Protein AF-X1PVU6-F1 (afdb_monomer_lite)

Organism: NCBI:txid412755

Structure (mmCIF, N/CA/C/O backbone):
data_AF-X1PVU6-F1
#
_entry.id   AF-X1PVU6-F1
#
loop_
_atom_site.group_PDB
_atom_site.id
_atom_site.type_symbol
_atom_site.label_atom_id
_atom_site.label_alt_id
_atom_site.label_comp_id
_atom_site.label_asym_id
_atom_site.label_entity_id
_atom_site.label_seq_id
_atom_site.pdbx_PDB_ins_code
_atom_site.Cartn_x
_atom_site.Cartn_y
_atom_site.Cartn_z
_atom_site.occupancy
_atom_site.B_iso_or_equiv
_atom_site.auth_seq_id
_atom_site.auth_comp_id
_atom_site.auth_asym_id
_atom_site.auth_atom_id
_atom_site.pdbx_PDB_model_num
ATOM 1 N N . MET A 1 1 ? -21.605 8.916 30.222 1.00 35.62 1 MET A N 1
ATOM 2 C CA . MET A 1 1 ? -21.921 7.542 30.688 1.00 35.62 1 MET A CA 1
ATOM 3 C C . MET A 1 1 ? -22.055 6.489 29.575 1.00 35.62 1 MET A C 1
ATOM 5 O O . MET A 1 1 ? -21.674 5.354 29.812 1.00 35.62 1 MET A O 1
ATOM 9 N N . LYS A 1 2 ? -22.523 6.797 28.348 1.00 40.69 2 LYS A N 1
ATOM 10 C CA . LYS A 1 2 ? -22.616 5.797 27.247 1.00 40.69 2 LYS A CA 1
ATOM 11 C C . LYS A 1 2 ? -21.262 5.417 26.599 1.00 40.69 2 LYS A C 1
ATOM 13 O O . LYS A 1 2 ? -21.161 4.358 25.984 1.00 40.69 2 LYS A O 1
ATOM 18 N N . ASN A 1 3 ? -20.236 6.262 26.758 1.00 45.72 3 ASN A N 1
ATOM 19 C CA . ASN A 1 3 ? -18.919 6.106 26.121 1.00 45.72 3 ASN A CA 1
ATOM 20 C C . ASN A 1 3 ? -17.894 5.280 26.923 1.00 45.72 3 ASN A C 1
ATOM 22 O O . ASN A 1 3 ? -16.963 4.762 26.317 1.00 45.72 3 ASN A O 1
ATOM 26 N N . GLU A 1 4 ? -18.037 5.121 28.242 1.00 44.56 4 GLU A N 1
ATOM 27 C CA . GLU A 1 4 ? -17.127 4.274 29.044 1.00 44.56 4 GLU A CA 1
ATOM 28 C C . GLU A 1 4 ? -17.469 2.789 28.914 1.00 44.56 4 GLU A C 1
ATOM 30 O O . GLU A 1 4 ? -16.589 1.981 28.638 1.00 44.56 4 GLU A O 1
ATOM 35 N N . ASN A 1 5 ? -18.756 2.433 28.971 1.00 41.88 5 ASN A N 1
ATOM 36 C CA . ASN A 1 5 ? -19.210 1.046 28.796 1.00 41.88 5 ASN A CA 1
ATOM 37 C C . ASN A 1 5 ? -18.893 0.475 27.398 1.00 41.88 5 ASN A C 1
ATOM 39 O O . ASN A 1 5 ? -18.713 -0.730 27.236 1.00 41.88 5 ASN A O 1
ATOM 43 N N . ARG A 1 6 ? -18.802 1.328 26.365 1.00 50.12 6 ARG A N 1
ATOM 44 C CA . ARG A 1 6 ? -18.405 0.905 25.009 1.00 50.12 6 ARG A CA 1
ATOM 45 C C . ARG A 1 6 ? -16.885 0.713 24.893 1.00 50.12 6 ARG A C 1
ATOM 47 O O . ARG A 1 6 ? -16.450 -0.226 24.234 1.00 50.12 6 ARG A O 1
ATOM 54 N N . ARG A 1 7 ? -16.102 1.547 25.593 1.00 49.22 7 ARG A N 1
ATOM 55 C CA . ARG A 1 7 ? -14.640 1.419 25.731 1.00 49.22 7 ARG A CA 1
ATOM 56 C C . ARG A 1 7 ? -14.225 0.176 26.515 1.00 49.22 7 ARG A C 1
ATOM 58 O O . ARG A 1 7 ? -13.250 -0.449 26.144 1.00 49.22 7 ARG A O 1
ATOM 65 N N . GLN A 1 8 ? -14.965 -0.211 27.551 1.00 48.03 8 GLN A N 1
ATOM 66 C CA . GLN A 1 8 ? -14.631 -1.377 28.384 1.00 48.03 8 GLN A CA 1
ATOM 67 C C . GLN A 1 8 ? -14.807 -2.728 27.669 1.00 48.03 8 GLN A C 1
ATOM 69 O O . GLN A 1 8 ? -14.187 -3.711 28.061 1.00 48.03 8 GLN A O 1
ATOM 74 N N . ASN A 1 9 ? -15.618 -2.786 26.606 1.00 50.88 9 ASN A N 1
ATOM 75 C CA . ASN A 1 9 ? -15.860 -4.018 25.848 1.00 50.88 9 ASN A CA 1
ATOM 76 C C . ASN A 1 9 ? -14.848 -4.253 24.718 1.00 50.88 9 ASN A C 1
ATOM 78 O O . ASN A 1 9 ? -14.704 -5.381 24.244 1.00 50.88 9 ASN A O 1
ATOM 82 N N . ILE A 1 10 ? -14.143 -3.214 24.278 1.00 56.59 10 ILE A N 1
ATOM 83 C CA . ILE A 1 10 ? -13.048 -3.309 23.315 1.00 56.59 10 ILE A CA 1
ATOM 84 C C . ILE A 1 10 ? -11.776 -3.319 24.149 1.00 56.59 10 ILE A C 1
ATOM 86 O O . ILE A 1 10 ? -11.521 -2.351 24.850 1.00 56.59 10 ILE A O 1
ATOM 90 N N . CYS A 1 11 ? -11.042 -4.435 24.135 1.00 56.94 11 CYS A N 1
ATOM 91 C CA . CYS A 1 11 ? -9.809 -4.630 24.902 1.00 56.94 11 CYS A CA 1
ATOM 92 C C . CYS A 1 11 ? -9.024 -3.320 25.069 1.00 56.94 11 CYS A C 1
ATOM 94 O O . CYS A 1 11 ? -8.579 -2.720 24.088 1.00 56.94 11 CYS A O 1
ATOM 96 N N . ASN A 1 12 ? -8.891 -2.878 26.319 1.00 54.47 12 ASN A N 1
ATOM 97 C CA . ASN A 1 12 ? -8.061 -1.734 26.654 1.00 54.47 12 ASN A CA 1
ATOM 98 C C . ASN A 1 12 ? -6.594 -2.072 26.325 1.00 54.47 12 ASN A C 1
ATOM 100 O O . ASN A 1 12 ? -6.229 -3.245 26.251 1.00 54.47 12 ASN A O 1
ATOM 104 N N . ILE A 1 13 ? -5.739 -1.059 26.175 1.00 53.34 13 ILE A N 1
ATOM 105 C CA . ILE A 1 13 ? -4.306 -1.184 25.813 1.00 53.34 13 ILE A CA 1
ATOM 106 C C . ILE A 1 13 ? -3.526 -2.159 26.738 1.00 53.34 13 ILE A C 1
ATOM 108 O O . ILE A 1 13 ? -2.474 -2.685 26.370 1.00 53.34 13 ILE A O 1
ATOM 112 N N . GLU A 1 14 ? -4.075 -2.446 27.918 1.00 52.94 14 GLU A N 1
ATOM 113 C CA . GLU A 1 14 ? -3.543 -3.325 28.966 1.00 52.94 14 GLU A CA 1
ATOM 114 C C . GLU A 1 14 ? -4.024 -4.786 28.894 1.00 52.94 14 GLU A C 1
ATOM 116 O O . GLU A 1 14 ? -3.618 -5.610 29.714 1.00 52.94 14 GLU A O 1
ATOM 121 N N . ALA A 1 15 ? -4.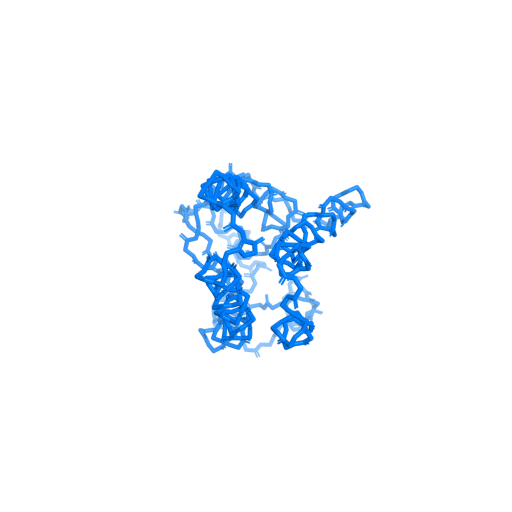886 -5.145 27.939 1.00 56.91 15 ALA A N 1
ATOM 122 C CA . ALA A 1 15 ? -5.395 -6.504 27.842 1.00 56.91 15 ALA A CA 1
ATOM 123 C C . ALA A 1 15 ? -4.276 -7.489 27.467 1.00 56.91 15 ALA A C 1
ATOM 125 O O . ALA A 1 15 ? -3.781 -7.520 26.343 1.00 56.91 15 ALA A O 1
ATOM 126 N N . THR A 1 16 ? -3.893 -8.331 28.426 1.00 57.53 16 THR A N 1
ATOM 127 C CA . THR A 1 16 ? -2.876 -9.381 28.264 1.00 57.53 16 THR A CA 1
ATOM 128 C C . THR A 1 16 ? -3.393 -10.613 27.526 1.00 57.53 16 THR A C 1
ATOM 130 O O . THR A 1 16 ? -2.591 -11.432 27.086 1.00 57.53 16 THR A O 1
ATOM 133 N N . ASN A 1 17 ? -4.715 -10.771 27.373 1.00 62.28 17 ASN A N 1
ATOM 134 C CA . ASN A 1 17 ? -5.307 -11.947 26.739 1.00 62.28 17 ASN A CA 1
ATOM 135 C C . ASN A 1 17 ? -6.525 -11.595 25.864 1.00 62.28 17 ASN A C 1
ATOM 137 O O . ASN A 1 17 ? -7.631 -11.382 26.365 1.00 62.28 17 ASN A O 1
ATOM 141 N N . CYS A 1 18 ? -6.323 -11.586 24.542 1.00 66.94 18 CYS A N 1
ATOM 142 C CA . CYS A 1 18 ? -7.344 -11.229 23.551 1.00 66.94 18 CYS A CA 1
ATOM 143 C C . CYS A 1 18 ? -8.555 -12.177 23.515 1.00 66.94 18 CYS A C 1
ATOM 145 O O . CYS A 1 18 ? -9.614 -11.783 23.021 1.00 66.94 18 CYS A O 1
ATOM 147 N N . HIS A 1 19 ? -8.441 -13.395 24.060 1.00 65.88 19 HIS A N 1
ATOM 148 C CA . HIS A 1 19 ? -9.566 -14.331 24.183 1.00 65.88 19 HIS A CA 1
ATOM 149 C C . HIS A 1 19 ? -10.622 -13.872 25.193 1.00 65.88 19 HIS A C 1
ATOM 151 O O . HIS A 1 19 ? -11.770 -14.290 25.105 1.00 65.88 19 HIS A O 1
ATOM 157 N N . LYS A 1 20 ? -10.258 -12.997 26.141 1.00 64.31 20 LYS A N 1
ATOM 158 C CA . LYS A 1 20 ? -11.180 -12.492 27.170 1.00 64.31 20 LYS A CA 1
ATOM 159 C C . LYS A 1 20 ? -11.956 -11.240 26.747 1.00 64.31 20 LYS A C 1
ATOM 161 O O . LYS A 1 20 ? -12.764 -10.746 27.523 1.00 64.31 20 LYS A O 1
ATOM 166 N N . CYS A 1 21 ? -11.726 -10.726 25.540 1.00 66.75 21 CYS A N 1
ATOM 167 C CA . CYS A 1 21 ? -12.417 -9.546 25.022 1.00 66.75 21 CYS A CA 1
ATOM 168 C C . CYS A 1 21 ? -13.507 -9.894 24.016 1.00 66.75 21 CYS A C 1
ATOM 170 O O . CYS A 1 21 ? -13.543 -11.000 23.484 1.00 66.75 21 CYS A O 1
ATOM 172 N N . SER A 1 22 ? -14.347 -8.908 23.686 1.00 65.06 22 SER A N 1
ATOM 173 C CA . SER A 1 22 ? -15.408 -9.029 22.670 1.00 65.06 22 SER A CA 1
ATOM 174 C C . SER A 1 22 ? -14.918 -9.542 21.308 1.00 65.06 22 SER A C 1
ATOM 176 O O . SER A 1 22 ? -15.676 -10.169 20.574 1.00 65.06 22 SER A O 1
ATOM 178 N N . VAL A 1 23 ? -13.636 -9.333 20.991 1.00 67.94 23 VAL A N 1
ATOM 179 C CA . VAL A 1 23 ? -12.979 -9.826 19.771 1.00 67.94 23 VAL A CA 1
ATOM 180 C C . VAL A 1 23 ? -12.661 -11.329 19.793 1.00 67.94 23 VAL A C 1
ATOM 182 O O . VAL A 1 23 ? -12.340 -11.888 18.747 1.00 67.94 23 VAL A O 1
ATOM 185 N N . ASN A 1 24 ? -12.746 -11.987 20.958 1.00 63.75 24 ASN A N 1
ATOM 186 C CA . ASN A 1 24 ? -12.551 -13.426 21.179 1.00 63.75 24 ASN A CA 1
ATOM 187 C C . ASN A 1 24 ? -11.309 -14.006 20.465 1.00 63.75 24 ASN A C 1
ATOM 189 O O . ASN A 1 24 ? -11.370 -15.051 19.818 1.00 63.75 24 ASN A O 1
ATOM 193 N N . GLY A 1 25 ? -10.192 -13.274 20.498 1.00 62.47 25 GLY A N 1
ATOM 194 C CA . GLY A 1 25 ? -8.938 -13.661 19.839 1.00 62.47 25 GLY A CA 1
ATOM 195 C C . GLY A 1 25 ? -8.952 -13.681 18.302 1.00 62.47 25 GLY A C 1
ATOM 196 O O . GLY A 1 25 ? -7.945 -14.041 17.706 1.00 62.47 25 GLY A O 1
ATOM 197 N N . LYS A 1 26 ? -10.048 -13.287 17.637 1.00 68.81 26 LYS A N 1
ATOM 198 C CA . LYS A 1 26 ? -10.131 -13.239 16.162 1.00 68.81 26 LYS A CA 1
ATOM 199 C C . LYS A 1 26 ? -9.442 -12.017 15.558 1.00 68.81 26 LYS A C 1
ATOM 201 O O . LYS A 1 26 ? -9.140 -12.011 14.370 1.00 68.81 26 LYS A O 1
ATOM 206 N N . LEU A 1 27 ? -9.249 -10.976 16.363 1.00 70.88 27 LEU A N 1
ATOM 207 C CA . LEU A 1 27 ? -8.605 -9.724 15.983 1.00 70.88 27 LEU A CA 1
ATOM 208 C C . LEU A 1 27 ? -7.573 -9.339 17.038 1.00 70.88 27 LEU A C 1
ATOM 210 O O . LEU A 1 27 ? -7.716 -9.681 18.218 1.00 70.88 27 LEU A O 1
ATOM 214 N N . MET A 1 28 ? -6.557 -8.589 16.608 1.00 70.00 28 MET A N 1
ATOM 215 C CA . MET A 1 28 ? -5.571 -8.013 17.515 1.00 70.00 28 MET A CA 1
ATOM 216 C C . MET A 1 28 ? -6.272 -7.061 18.479 1.00 70.00 28 MET A C 1
ATOM 218 O O . MET A 1 28 ? -7.092 -6.233 18.085 1.00 70.00 28 MET A O 1
ATOM 222 N N . CYS A 1 29 ? -5.976 -7.238 19.759 1.00 67.69 29 CYS A N 1
ATOM 223 C CA . CYS A 1 29 ? -6.651 -6.536 20.836 1.00 67.69 29 CYS A CA 1
ATOM 224 C C . CYS A 1 29 ? -5.738 -5.532 21.555 1.00 67.69 29 CYS A C 1
ATOM 226 O O . CYS A 1 29 ? -6.210 -4.717 22.340 1.00 67.69 29 CYS A O 1
ATOM 228 N N . LYS A 1 30 ? -4.435 -5.562 21.247 1.00 73.12 30 LYS A N 1
ATOM 229 C CA . LYS A 1 30 ? -3.406 -4.656 21.752 1.00 73.12 30 LYS A CA 1
ATOM 230 C C . LYS A 1 30 ? -2.547 -4.180 20.588 1.00 73.12 30 LYS A C 1
ATOM 232 O O . LYS A 1 30 ? -2.137 -4.989 19.767 1.00 73.12 30 LYS A O 1
ATOM 237 N N . PHE A 1 31 ? -2.334 -2.873 20.504 1.00 76.19 31 PHE A N 1
ATOM 238 C CA . PHE A 1 31 ? -1.413 -2.299 19.530 1.00 76.19 31 PHE A CA 1
ATOM 239 C C . PHE A 1 31 ? 0.027 -2.484 20.024 1.00 76.19 31 PHE A C 1
ATOM 241 O O . PHE A 1 31 ? 0.341 -2.084 21.148 1.00 76.19 31 PHE A O 1
ATOM 248 N N . ASP A 1 32 ? 0.889 -3.055 19.186 1.00 80.00 32 ASP A N 1
ATOM 249 C CA . ASP A 1 32 ? 2.337 -3.074 19.380 1.00 80.00 32 ASP A CA 1
ATOM 250 C C . ASP A 1 32 ? 3.012 -2.465 18.144 1.00 80.00 32 ASP A C 1
ATOM 252 O O . ASP A 1 32 ? 2.707 -2.807 17.002 1.00 80.00 32 ASP A O 1
ATOM 256 N N . ILE A 1 33 ? 3.949 -1.546 18.371 1.00 81.62 33 ILE A N 1
ATOM 257 C CA . ILE A 1 33 ? 4.719 -0.912 17.297 1.00 81.62 33 ILE A CA 1
ATOM 258 C C . ILE A 1 33 ? 5.550 -1.935 16.513 1.00 81.62 33 ILE A C 1
ATOM 260 O O . ILE A 1 33 ? 5.840 -1.723 15.337 1.00 81.62 33 ILE A O 1
ATOM 264 N N . LYS A 1 34 ? 5.914 -3.060 17.139 1.00 86.00 34 LYS A N 1
ATOM 265 C CA . LYS A 1 34 ? 6.613 -4.156 16.466 1.00 86.00 34 LYS A CA 1
ATOM 266 C C . LYS A 1 34 ? 5.787 -4.713 15.311 1.00 86.00 34 LYS A C 1
ATOM 268 O O . LYS A 1 34 ? 6.347 -4.953 14.248 1.00 86.00 34 LYS A O 1
ATOM 273 N N . ASP A 1 35 ? 4.471 -4.830 15.477 1.00 85.81 35 ASP A N 1
ATOM 274 C CA . ASP A 1 35 ? 3.576 -5.327 14.427 1.00 85.81 35 ASP A CA 1
ATOM 275 C C . ASP A 1 35 ? 3.510 -4.353 13.247 1.00 85.81 35 ASP A C 1
ATOM 277 O O . ASP A 1 35 ? 3.516 -4.770 12.089 1.00 85.81 35 ASP A O 1
ATOM 281 N N . THR A 1 36 ? 3.545 -3.044 13.527 1.00 85.12 36 THR A N 1
ATOM 282 C CA . THR A 1 36 ? 3.675 -2.012 12.488 1.00 85.12 36 THR A CA 1
ATOM 283 C C . THR A 1 36 ? 4.971 -2.194 11.707 1.00 85.12 36 THR A C 1
ATOM 285 O O . THR A 1 36 ? 4.961 -2.157 10.483 1.00 85.12 36 THR A O 1
ATOM 288 N N . ILE A 1 37 ? 6.094 -2.414 12.394 1.00 88.19 37 ILE A N 1
ATOM 289 C CA . ILE A 1 37 ? 7.402 -2.594 11.752 1.00 88.19 37 ILE A CA 1
ATOM 290 C C . ILE A 1 37 ? 7.410 -3.855 10.879 1.00 88.19 37 ILE A C 1
ATOM 292 O O . ILE A 1 37 ? 7.829 -3.788 9.722 1.00 88.19 37 ILE A O 1
ATOM 296 N N . TYR A 1 38 ? 6.905 -4.980 11.395 1.00 89.62 38 TYR A N 1
ATOM 297 C CA . TYR A 1 38 ? 6.800 -6.230 10.639 1.00 89.62 38 TYR A CA 1
ATOM 298 C C . TYR A 1 38 ? 5.897 -6.112 9.410 1.00 89.62 38 TYR A C 1
ATOM 300 O O . TYR A 1 38 ? 6.137 -6.797 8.421 1.00 89.62 38 TYR A O 1
ATOM 308 N N . PHE A 1 39 ? 4.889 -5.241 9.449 1.00 88.50 39 PHE A N 1
ATOM 309 C CA . PHE A 1 39 ? 4.035 -4.962 8.299 1.00 88.50 39 PHE A CA 1
ATOM 310 C C . PHE A 1 39 ? 4.697 -4.012 7.288 1.00 88.50 39 PHE A C 1
ATOM 312 O O . PHE A 1 39 ? 4.695 -4.271 6.087 1.00 88.50 39 PHE A O 1
ATOM 319 N N . VAL A 1 40 ? 5.287 -2.914 7.765 1.00 89.94 40 VAL A N 1
ATOM 320 C CA . VAL A 1 40 ? 5.809 -1.832 6.918 1.00 89.94 40 VAL A CA 1
ATOM 321 C C . VAL A 1 40 ? 7.102 -2.228 6.204 1.00 89.94 40 VAL A C 1
ATOM 323 O O . VAL A 1 40 ? 7.265 -1.882 5.037 1.00 89.94 40 VAL A O 1
ATOM 326 N N . ILE A 1 41 ? 8.014 -2.959 6.858 1.00 93.12 41 ILE A N 1
ATOM 327 C CA . ILE A 1 41 ? 9.311 -3.321 6.259 1.00 93.12 41 ILE A CA 1
ATOM 328 C C . ILE A 1 41 ? 9.141 -4.117 4.950 1.00 93.12 41 ILE A C 1
ATOM 330 O O . ILE A 1 41 ? 9.705 -3.688 3.940 1.00 93.12 41 ILE A O 1
ATOM 334 N N . PRO A 1 42 ? 8.364 -5.218 4.900 1.00 91.94 42 PRO A N 1
ATOM 335 C CA . PRO A 1 42 ? 8.156 -5.964 3.661 1.00 91.94 42 PRO A CA 1
ATOM 336 C C . PRO A 1 42 ? 7.517 -5.110 2.562 1.00 91.94 42 PRO A C 1
ATOM 338 O O . PRO A 1 42 ? 8.019 -5.086 1.439 1.00 91.94 42 PRO A O 1
ATOM 341 N N . VAL A 1 43 ? 6.471 -4.344 2.890 1.00 91.31 43 VAL A N 1
ATOM 342 C CA . VAL A 1 43 ? 5.774 -3.485 1.918 1.00 91.31 43 VAL A CA 1
ATOM 343 C C . VAL A 1 43 ? 6.724 -2.444 1.321 1.00 91.31 43 VAL A C 1
ATOM 345 O O . VAL A 1 43 ? 6.788 -2.293 0.101 1.00 91.31 43 VAL A O 1
ATOM 348 N N . LEU A 1 44 ? 7.509 -1.763 2.163 1.00 92.12 44 LEU A N 1
ATOM 349 C CA . LEU A 1 44 ? 8.490 -0.782 1.703 1.00 92.12 44 LEU A CA 1
ATOM 350 C C . LEU A 1 44 ? 9.614 -1.423 0.890 1.00 92.12 44 LEU A C 1
ATOM 352 O O . LEU A 1 44 ? 10.063 -0.821 -0.080 1.00 92.12 44 LEU A O 1
ATOM 356 N N . SER A 1 45 ? 10.059 -2.631 1.246 1.00 93.69 45 SER A N 1
ATOM 357 C CA . SER A 1 45 ? 11.121 -3.316 0.504 1.00 93.69 45 SER A CA 1
ATOM 358 C C . SER A 1 45 ? 10.723 -3.589 -0.952 1.00 93.69 45 SER A C 1
ATOM 360 O O . SER A 1 45 ? 11.472 -3.237 -1.863 1.00 93.69 45 SER A O 1
ATOM 362 N N . VAL A 1 46 ? 9.502 -4.086 -1.182 1.00 94.06 46 VAL A N 1
ATOM 363 C CA . VAL A 1 46 ? 8.948 -4.311 -2.528 1.00 94.06 46 VAL A CA 1
ATOM 364 C C . VAL A 1 46 ? 8.789 -2.991 -3.280 1.00 94.06 46 VAL A C 1
ATOM 366 O O . VAL A 1 46 ? 9.163 -2.877 -4.448 1.00 94.06 46 VAL A O 1
ATOM 369 N N . TRP A 1 47 ? 8.293 -1.957 -2.600 1.00 93.25 47 TRP A N 1
ATOM 370 C CA . TRP A 1 47 ? 8.152 -0.622 -3.176 1.00 93.25 47 TRP A CA 1
ATOM 371 C C . TRP A 1 47 ? 9.480 -0.019 -3.634 1.00 93.25 47 TRP A C 1
ATOM 373 O O . TRP A 1 47 ? 9.551 0.532 -4.732 1.00 93.25 47 TRP A O 1
ATOM 383 N N . ILE A 1 48 ? 10.538 -0.141 -2.829 1.00 95.94 48 ILE A N 1
ATOM 384 C CA . ILE A 1 48 ? 11.877 0.351 -3.175 1.00 95.94 48 ILE A CA 1
ATOM 385 C C . ILE A 1 48 ? 12.393 -0.356 -4.432 1.00 95.94 48 ILE A C 1
ATOM 387 O O . ILE A 1 48 ? 12.883 0.310 -5.346 1.00 95.94 48 ILE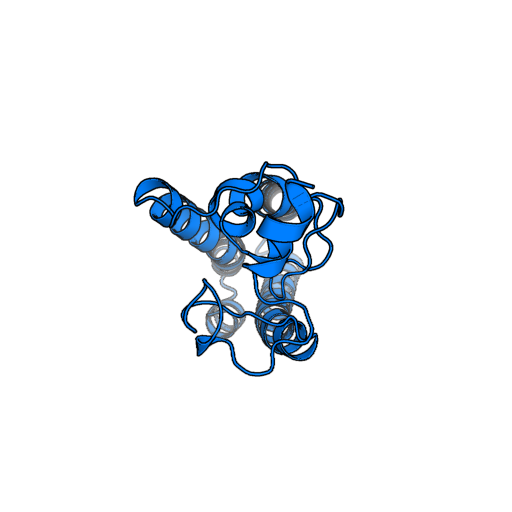 A O 1
ATOM 391 N N . ILE A 1 49 ? 12.243 -1.682 -4.513 1.00 97.25 49 ILE A N 1
ATOM 392 C CA . ILE A 1 49 ? 12.652 -2.474 -5.683 1.00 97.25 49 ILE A CA 1
ATOM 393 C C . ILE A 1 49 ? 11.871 -2.039 -6.929 1.00 97.25 49 ILE A C 1
ATOM 395 O O . ILE A 1 49 ? 12.469 -1.792 -7.978 1.00 97.25 49 ILE A O 1
ATOM 399 N N . SER A 1 50 ? 10.550 -1.884 -6.809 1.00 95.94 50 SER A N 1
ATOM 400 C CA . SER A 1 50 ? 9.692 -1.443 -7.912 1.00 95.94 50 SER A CA 1
ATOM 401 C C . SER A 1 50 ? 10.071 -0.049 -8.416 1.00 95.94 50 SER A C 1
ATOM 403 O O . SER A 1 50 ? 10.237 0.150 -9.619 1.00 95.94 50 SER A O 1
ATOM 405 N N . VAL A 1 51 ? 10.279 0.916 -7.514 1.00 95.88 51 VAL A N 1
ATOM 406 C CA . VAL A 1 51 ? 10.705 2.276 -7.883 1.00 95.88 51 VAL A CA 1
ATOM 407 C C . VAL A 1 51 ? 12.079 2.255 -8.554 1.00 95.88 51 VAL A C 1
ATOM 409 O O . VAL A 1 51 ? 12.254 2.897 -9.588 1.00 95.88 51 VAL A O 1
ATOM 412 N N . ALA A 1 52 ? 13.036 1.485 -8.030 1.00 97.62 52 ALA A N 1
ATOM 413 C CA . ALA A 1 52 ? 14.357 1.347 -8.639 1.00 97.62 52 ALA A CA 1
ATOM 414 C C . ALA A 1 52 ? 14.278 0.782 -10.068 1.00 97.62 52 ALA A C 1
ATOM 416 O O . ALA A 1 52 ? 14.935 1.300 -10.972 1.00 97.62 52 ALA A O 1
ATOM 417 N N . GLY A 1 53 ? 13.434 -0.229 -10.295 1.00 97.69 53 GLY A N 1
ATOM 418 C CA . GLY A 1 53 ? 13.215 -0.803 -11.622 1.00 97.69 53 GLY A CA 1
ATOM 419 C C . GLY A 1 53 ? 12.562 0.172 -12.601 1.00 97.69 53 GLY A C 1
ATOM 420 O O . GLY A 1 53 ? 12.992 0.267 -13.748 1.00 97.69 53 GLY A O 1
ATOM 421 N N . ILE A 1 54 ? 11.578 0.955 -12.151 1.00 97.62 54 ILE A N 1
ATOM 422 C CA . ILE A 1 54 ? 10.928 1.994 -12.966 1.00 97.62 54 ILE A CA 1
ATOM 423 C C . ILE A 1 54 ? 11.933 3.085 -13.358 1.00 97.62 54 ILE A C 1
ATOM 425 O O . ILE A 1 54 ? 11.989 3.487 -14.520 1.00 97.62 54 ILE A O 1
ATOM 429 N N . LEU A 1 55 ? 12.765 3.540 -12.416 1.00 97.31 55 LEU A N 1
ATOM 430 C CA . LEU A 1 55 ? 13.802 4.540 -12.686 1.00 97.31 55 LEU A CA 1
ATOM 431 C C . LEU A 1 55 ? 14.865 4.011 -13.655 1.00 97.31 55 LEU A C 1
ATOM 433 O O . LEU A 1 55 ? 15.266 4.725 -14.571 1.00 97.31 55 LEU A O 1
ATOM 437 N N . HIS A 1 56 ? 15.276 2.751 -13.513 1.00 97.56 56 HIS A N 1
ATOM 438 C CA . HIS A 1 56 ? 16.169 2.108 -14.475 1.00 97.56 56 HIS A CA 1
ATOM 439 C C . HIS A 1 56 ? 15.514 1.998 -15.867 1.00 97.56 56 HIS A C 1
ATOM 441 O O . HIS A 1 56 ? 16.145 2.315 -16.878 1.00 97.56 56 HIS A O 1
ATOM 447 N N . GLY A 1 57 ? 14.228 1.641 -15.935 1.00 97.06 57 GLY A N 1
ATOM 448 C CA . GLY A 1 57 ? 13.425 1.657 -17.164 1.00 97.06 57 GLY A CA 1
ATOM 449 C C . GLY A 1 57 ? 13.399 3.020 -17.854 1.00 97.06 57 GLY A C 1
ATOM 450 O O . GLY A 1 57 ? 13.526 3.103 -19.072 1.00 97.06 57 GLY A O 1
ATOM 451 N N . PHE A 1 58 ? 13.304 4.095 -17.078 1.00 97.38 58 PHE A N 1
ATOM 452 C CA . PHE A 1 58 ? 13.368 5.461 -17.591 1.00 97.38 58 PHE A CA 1
ATOM 453 C C . PHE A 1 58 ? 14.765 5.837 -18.105 1.00 97.38 58 PHE A C 1
ATOM 455 O O . PHE A 1 58 ? 14.895 6.303 -19.233 1.00 97.38 58 PHE A O 1
ATOM 462 N N . ILE A 1 59 ? 15.821 5.580 -17.325 1.00 96.75 59 ILE A N 1
ATOM 463 C CA . ILE A 1 59 ? 17.208 5.927 -17.693 1.00 96.75 59 ILE A CA 1
ATOM 464 C C . ILE A 1 59 ? 17.672 5.167 -18.945 1.00 96.75 59 ILE A C 1
ATOM 466 O O . ILE A 1 59 ? 18.393 5.716 -19.773 1.00 96.75 59 ILE A O 1
ATOM 470 N N . SER A 1 60 ? 17.235 3.917 -19.107 1.00 95.75 60 SER A N 1
ATOM 471 C CA . SER A 1 60 ? 17.529 3.092 -20.289 1.00 95.75 60 SER A CA 1
ATOM 472 C C . SER A 1 60 ? 16.708 3.464 -21.534 1.00 95.75 60 SER A C 1
ATOM 474 O O . SER A 1 60 ? 16.908 2.873 -22.593 1.00 95.75 60 SER A O 1
ATOM 476 N N . GLY A 1 61 ? 15.790 4.434 -21.430 1.00 93.69 61 GLY A N 1
ATOM 477 C CA . GLY A 1 61 ? 14.931 4.881 -22.530 1.00 93.69 61 GLY A CA 1
ATOM 478 C C . GLY A 1 61 ? 13.708 3.994 -22.795 1.00 93.69 61 GLY A C 1
ATOM 479 O O . GLY A 1 61 ? 12.986 4.229 -23.761 1.00 93.69 61 GLY A O 1
ATOM 480 N N . GLY A 1 62 ? 13.448 2.988 -21.952 1.00 93.75 62 GLY A N 1
ATOM 481 C CA . GLY A 1 62 ? 12.271 2.117 -22.049 1.00 93.75 62 GLY A CA 1
ATOM 482 C C . GLY A 1 62 ? 10.973 2.754 -21.533 1.00 93.75 62 GLY A C 1
ATOM 483 O O . GLY A 1 62 ? 9.887 2.270 -21.848 1.00 93.75 62 GLY A O 1
ATOM 484 N N . LEU A 1 63 ? 11.076 3.841 -20.763 1.00 96.38 63 LEU A N 1
ATOM 485 C CA . LEU A 1 63 ? 9.958 4.690 -20.348 1.00 96.38 63 LEU A CA 1
ATOM 486 C C . LEU A 1 63 ? 10.235 6.142 -20.734 1.00 96.38 63 LEU A C 1
ATOM 488 O O . LEU A 1 63 ? 11.352 6.630 -20.586 1.00 96.38 63 LEU A O 1
ATOM 492 N N . ASN A 1 64 ? 9.203 6.853 -21.182 1.00 95.50 64 ASN A N 1
ATOM 493 C CA . ASN A 1 64 ? 9.292 8.283 -21.466 1.00 95.50 64 ASN A CA 1
ATOM 494 C C . ASN A 1 64 ? 8.825 9.140 -20.275 1.00 95.50 64 ASN A C 1
ATOM 496 O O . ASN A 1 64 ? 8.166 8.669 -19.345 1.00 95.50 64 ASN A O 1
ATOM 500 N N . THR A 1 65 ? 9.143 10.435 -20.314 1.00 96.25 65 THR A N 1
ATOM 501 C CA . THR A 1 65 ? 8.814 11.378 -19.234 1.00 96.25 65 THR A CA 1
ATOM 502 C C . THR A 1 65 ? 7.310 11.474 -18.970 1.00 96.25 65 THR A C 1
ATOM 504 O O . THR A 1 65 ? 6.896 11.568 -17.817 1.00 96.25 65 THR A O 1
ATOM 507 N N . LEU A 1 66 ? 6.474 11.409 -20.014 1.00 96.44 66 LEU A N 1
ATOM 508 C CA . LEU A 1 66 ? 5.016 11.477 -19.869 1.00 96.44 66 LEU A CA 1
ATOM 509 C C . LEU A 1 66 ? 4.463 10.259 -19.124 1.00 96.44 66 LEU A C 1
ATOM 511 O O . LEU A 1 66 ? 3.627 10.416 -18.240 1.00 96.44 66 LEU A O 1
ATOM 515 N N . GLN A 1 67 ? 4.959 9.060 -19.433 1.00 95.06 67 GLN A N 1
ATOM 516 C CA . GLN A 1 67 ? 4.606 7.823 -18.734 1.00 95.06 67 GLN A CA 1
ATOM 517 C C . GLN A 1 67 ? 4.996 7.890 -17.258 1.00 95.06 67 GLN A C 1
ATOM 519 O O . GLN A 1 67 ? 4.217 7.476 -16.404 1.00 95.06 67 GLN A O 1
ATOM 524 N N . LEU A 1 68 ? 6.170 8.445 -16.952 1.00 95.62 68 LEU A N 1
ATOM 525 C CA . LEU A 1 68 ? 6.655 8.574 -15.582 1.00 95.62 68 LEU A CA 1
ATOM 526 C C . LEU A 1 68 ? 5.815 9.574 -14.770 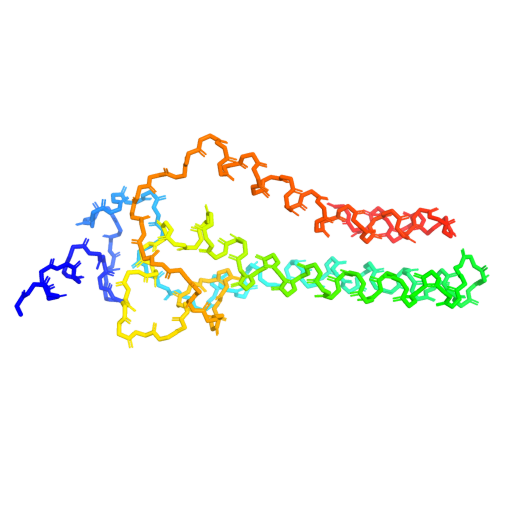1.00 95.62 68 LEU A C 1
ATOM 528 O O . LEU A 1 68 ? 5.384 9.263 -13.660 1.00 95.62 68 LEU A O 1
ATOM 532 N N . ILE A 1 69 ? 5.507 10.740 -15.348 1.00 96.25 69 ILE A N 1
ATOM 533 C CA . ILE A 1 69 ? 4.609 11.733 -14.737 1.00 96.25 69 ILE A CA 1
ATOM 534 C C . ILE A 1 69 ? 3.217 11.134 -14.526 1.00 96.25 69 ILE A C 1
ATOM 536 O O . ILE A 1 69 ? 2.642 11.277 -13.445 1.00 96.25 69 ILE A O 1
ATOM 540 N N . PHE A 1 70 ? 2.678 10.444 -15.532 1.00 95.75 70 PHE A N 1
ATOM 541 C CA . PHE A 1 70 ? 1.373 9.801 -15.441 1.00 95.75 70 PHE A CA 1
ATOM 542 C C . PHE A 1 70 ? 1.347 8.753 -14.325 1.00 95.75 70 PHE A C 1
ATOM 544 O O . PHE A 1 70 ? 0.442 8.779 -13.493 1.00 95.75 70 PHE A O 1
ATOM 551 N N . LEU A 1 71 ? 2.359 7.885 -14.252 1.00 95.81 71 LEU A N 1
ATOM 552 C CA . LEU A 1 71 ? 2.485 6.880 -13.200 1.00 95.81 71 LEU A CA 1
ATOM 553 C C . LEU A 1 71 ? 2.502 7.522 -11.817 1.00 95.81 71 LEU A C 1
ATOM 555 O O . LEU A 1 71 ? 1.638 7.222 -11.003 1.00 95.81 71 LEU A O 1
ATOM 559 N N . PHE A 1 72 ? 3.459 8.407 -11.537 1.00 94.56 72 PHE A N 1
ATOM 560 C CA . PHE A 1 72 ? 3.604 8.947 -10.187 1.00 94.56 72 PHE A CA 1
ATOM 561 C C . PHE A 1 72 ? 2.399 9.795 -9.778 1.00 94.56 72 PHE A C 1
ATOM 563 O O . PHE A 1 72 ? 1.938 9.672 -8.647 1.00 94.56 72 PHE A O 1
ATOM 570 N N . SER A 1 73 ? 1.839 10.603 -10.682 1.00 95.88 73 SER A N 1
ATOM 571 C CA . SER A 1 73 ? 0.668 11.429 -10.358 1.00 95.88 73 SER A CA 1
ATOM 572 C C . SER A 1 73 ? -0.590 10.589 -10.111 1.00 95.88 73 SER A C 1
ATOM 574 O O . SER A 1 73 ? -1.254 10.775 -9.089 1.00 95.88 73 SER A O 1
ATOM 576 N N . SER A 1 74 ? -0.895 9.626 -10.990 1.00 95.25 74 SER A N 1
ATOM 577 C CA . SER A 1 74 ? -2.054 8.740 -10.825 1.00 95.25 74 SER A CA 1
ATOM 578 C C . SER A 1 74 ? -1.893 7.807 -9.628 1.00 95.25 74 SER A C 1
ATOM 580 O O . SER A 1 74 ? -2.845 7.623 -8.875 1.00 95.25 74 SER A O 1
ATOM 582 N N . TYR A 1 75 ? -0.690 7.276 -9.398 1.00 96.00 75 TYR A N 1
ATOM 583 C CA . TYR A 1 75 ? -0.418 6.375 -8.286 1.00 96.00 75 TYR A CA 1
ATOM 584 C C . TYR A 1 75 ? -0.469 7.111 -6.948 1.00 96.00 75 TYR A C 1
ATOM 586 O O . TYR A 1 75 ? -1.172 6.664 -6.054 1.00 96.00 75 TYR A O 1
ATOM 594 N N . ILE A 1 76 ? 0.157 8.286 -6.803 1.00 95.88 76 ILE A N 1
ATOM 595 C CA . ILE A 1 76 ? 0.039 9.095 -5.574 1.00 95.88 76 ILE A CA 1
ATOM 596 C C . ILE A 1 76 ? -1.422 9.474 -5.306 1.00 95.88 76 ILE A C 1
ATOM 598 O O . ILE A 1 76 ? -1.888 9.340 -4.173 1.00 95.88 76 ILE A O 1
ATOM 602 N N . GLY A 1 77 ? -2.163 9.898 -6.336 1.00 97.00 77 GLY A N 1
ATOM 603 C CA . GLY A 1 77 ? -3.591 10.197 -6.209 1.00 97.00 77 GLY A CA 1
ATOM 604 C C . GLY A 1 77 ? -4.404 8.978 -5.766 1.00 97.00 77 GLY A C 1
ATOM 605 O O . GLY A 1 77 ? -5.225 9.075 -4.854 1.00 97.00 77 GLY A O 1
ATOM 606 N N . TYR A 1 78 ? -4.122 7.816 -6.358 1.00 97.44 78 TYR A N 1
ATOM 607 C CA . TYR A 1 78 ? -4.724 6.544 -5.982 1.00 97.44 78 TYR A CA 1
ATOM 608 C C . TYR A 1 78 ? -4.422 6.173 -4.528 1.00 97.44 78 TYR A C 1
ATOM 610 O O . TYR A 1 78 ? -5.346 5.859 -3.788 1.00 97.44 78 TYR A O 1
ATOM 618 N N . LEU A 1 79 ? -3.163 6.252 -4.095 1.00 95.12 79 LEU A N 1
ATOM 619 C CA . LEU A 1 79 ? -2.742 5.932 -2.730 1.00 95.12 79 LEU A CA 1
ATOM 620 C C . LEU A 1 79 ? -3.428 6.840 -1.712 1.00 95.12 79 LEU A C 1
ATOM 622 O O . LEU A 1 79 ? -3.987 6.359 -0.728 1.00 95.12 79 LEU A O 1
ATOM 626 N N . ALA A 1 80 ? -3.432 8.149 -1.973 1.00 95.25 80 ALA A N 1
ATOM 627 C CA . ALA A 1 80 ? -4.108 9.111 -1.118 1.00 95.25 80 ALA A CA 1
ATOM 628 C C . ALA A 1 80 ? -5.600 8.776 -1.001 1.00 95.25 80 ALA A C 1
ATOM 630 O O . ALA A 1 80 ? -6.121 8.683 0.106 1.00 95.25 80 ALA A O 1
ATOM 631 N N . PHE A 1 81 ? -6.285 8.528 -2.119 1.00 96.31 81 PHE A N 1
ATOM 632 C CA . PHE A 1 81 ? -7.699 8.162 -2.102 1.00 96.31 81 PHE A CA 1
ATOM 633 C C . PHE A 1 81 ? -7.951 6.817 -1.402 1.00 96.31 81 PHE A C 1
ATOM 635 O O . PHE A 1 81 ? -8.821 6.719 -0.534 1.00 96.31 81 PHE A O 1
ATOM 642 N N . PHE A 1 82 ? -7.192 5.783 -1.755 1.00 96.25 82 PHE A N 1
ATOM 643 C CA . PHE A 1 82 ? -7.398 4.429 -1.266 1.00 96.25 82 PHE A CA 1
ATOM 644 C C . PHE A 1 82 ? -7.162 4.346 0.242 1.00 96.25 82 PHE A C 1
ATOM 646 O O . PHE A 1 82 ? -8.093 4.003 0.962 1.00 96.25 82 PHE A O 1
ATOM 653 N N . PHE A 1 83 ? -5.990 4.743 0.742 1.00 93.44 83 PHE A N 1
ATOM 654 C CA . PHE A 1 83 ? -5.660 4.617 2.166 1.00 93.44 83 PHE A CA 1
ATOM 655 C C . PHE A 1 83 ? -6.429 5.619 3.045 1.00 93.44 83 PHE A C 1
ATOM 657 O O . PHE A 1 83 ? -6.919 5.267 4.120 1.00 93.44 83 PHE A O 1
ATOM 664 N N . GLN A 1 84 ? -6.591 6.875 2.605 1.00 93.56 84 GLN A N 1
ATOM 665 C CA . GLN A 1 84 ? -7.216 7.912 3.440 1.00 93.56 84 GLN A CA 1
ATOM 666 C C . GLN A 1 84 ? -8.748 7.864 3.413 1.00 93.56 84 GLN A C 1
ATOM 668 O O . GLN A 1 84 ? -9.385 8.219 4.408 1.00 93.56 84 GLN A O 1
ATOM 673 N N . VAL A 1 85 ? -9.350 7.451 2.294 1.00 94.56 85 VAL A N 1
ATOM 674 C CA . VAL A 1 85 ? -10.806 7.489 2.106 1.00 94.56 85 VAL A CA 1
ATOM 675 C C . VAL A 1 85 ? -11.380 6.085 1.988 1.00 94.56 85 VAL A C 1
ATOM 677 O O . VAL A 1 85 ? -12.259 5.734 2.771 1.00 94.56 85 VAL A O 1
ATOM 680 N N . TRP A 1 86 ? -10.927 5.280 1.031 1.00 96.81 86 TRP A N 1
ATOM 681 C CA . TRP A 1 86 ? -11.645 4.058 0.663 1.00 96.81 86 TRP A CA 1
ATOM 682 C C . TRP A 1 86 ? -11.426 2.896 1.635 1.00 96.81 86 TRP A C 1
ATOM 684 O O . TRP A 1 86 ? -12.382 2.428 2.247 1.00 96.81 86 TRP A O 1
ATOM 694 N N . GLU A 1 87 ? -10.182 2.467 1.845 1.00 94.75 87 GLU A N 1
ATOM 695 C CA . GLU A 1 87 ? -9.797 1.451 2.830 1.00 94.75 87 GLU A CA 1
ATOM 696 C C . GLU A 1 87 ? -10.258 1.848 4.237 1.00 94.75 87 GLU A C 1
ATOM 698 O O . GLU A 1 87 ? -10.774 1.025 4.995 1.00 94.75 87 GLU A O 1
ATOM 703 N N . ASN A 1 88 ? -10.160 3.141 4.556 1.00 92.94 88 ASN A N 1
ATOM 704 C CA . ASN A 1 88 ? -10.646 3.693 5.812 1.00 92.94 88 ASN A CA 1
ATOM 705 C C . ASN A 1 88 ? -12.139 3.372 6.036 1.00 92.94 88 ASN A C 1
ATOM 707 O O . ASN A 1 88 ? -12.535 3.014 7.144 1.00 92.94 88 ASN A O 1
ATOM 711 N N . LYS A 1 89 ? -12.945 3.429 4.966 1.00 94.00 89 LYS A N 1
ATOM 712 C CA . LYS A 1 89 ? -14.377 3.104 4.969 1.00 94.00 89 LYS A CA 1
ATOM 713 C C . LYS A 1 89 ? -14.665 1.612 5.033 1.00 94.00 89 LYS A C 1
ATOM 715 O O . LYS A 1 89 ? -15.589 1.228 5.737 1.00 94.00 89 LYS A O 1
ATOM 720 N N . ILE A 1 90 ? -13.971 0.811 4.227 1.00 95.06 90 ILE A N 1
ATOM 721 C CA . ILE A 1 90 ? -14.355 -0.587 3.970 1.00 95.06 90 ILE A CA 1
ATOM 722 C C . ILE A 1 90 ? -13.604 -1.591 4.838 1.00 95.06 90 ILE A C 1
ATOM 724 O O . ILE A 1 90 ? -14.008 -2.745 4.888 1.00 95.06 90 ILE A O 1
ATOM 728 N N . LEU A 1 91 ? -12.514 -1.181 5.495 1.00 92.75 91 LEU A N 1
ATOM 729 C CA . LEU A 1 91 ? -11.696 -2.041 6.347 1.00 92.75 91 LEU A CA 1
ATOM 730 C C . LEU A 1 91 ? -11.422 -1.399 7.710 1.00 92.75 91 LEU A C 1
ATOM 732 O O . LEU A 1 91 ? -11.696 -2.019 8.736 1.00 92.75 91 LEU A O 1
ATOM 736 N N . CYS A 1 92 ? -10.880 -0.174 7.754 1.00 90.50 92 CYS A N 1
ATOM 737 C CA . CYS A 1 92 ? -10.450 0.406 9.032 1.00 90.50 92 CYS A CA 1
ATOM 738 C C . CYS A 1 92 ? -11.627 0.715 9.964 1.00 90.50 92 CYS A C 1
ATOM 740 O O . CYS A 1 92 ? -11.514 0.458 11.158 1.00 90.50 92 CYS A O 1
ATOM 742 N N . SER A 1 93 ? -12.745 1.220 9.439 1.00 90.06 93 SER A N 1
ATOM 743 C CA . SER A 1 93 ? -13.991 1.481 10.179 1.00 90.06 93 SER A CA 1
ATOM 744 C C . SER A 1 93 ? -14.535 0.253 10.920 1.00 90.06 93 SER A C 1
ATOM 746 O O . SER A 1 93 ? -15.170 0.421 11.959 1.00 90.06 93 SER A O 1
ATOM 748 N N . HIS A 1 94 ? -14.232 -0.955 10.426 1.00 87.38 94 HIS A N 1
ATOM 749 C CA . HIS A 1 94 ? -14.620 -2.244 11.010 1.00 87.38 94 HIS A CA 1
ATOM 750 C C . HIS A 1 94 ? -13.687 -2.724 12.119 1.00 87.38 94 HIS A C 1
ATOM 752 O O . HIS A 1 94 ? -13.957 -3.704 12.815 1.00 87.38 94 HIS A O 1
ATOM 758 N N . CYS A 1 95 ? -12.565 -2.032 12.313 1.00 83.69 95 CYS A N 1
ATOM 759 C CA . CYS A 1 95 ? -11.542 -2.424 13.261 1.00 83.69 95 CYS A CA 1
ATOM 760 C C . CYS A 1 95 ? -11.806 -1.837 14.659 1.00 83.69 95 CYS A C 1
ATOM 762 O O . CYS A 1 95 ? -12.047 -0.635 14.777 1.00 83.69 95 CYS A O 1
ATOM 764 N N . PRO A 1 96 ? -11.643 -2.608 15.750 1.00 79.25 96 PRO A N 1
ATOM 765 C CA . PRO A 1 96 ? -11.809 -2.094 17.111 1.00 79.25 96 PRO A CA 1
ATOM 766 C C . PRO A 1 96 ? -10.917 -0.884 17.447 1.00 79.25 96 PRO A C 1
ATOM 768 O O . PRO A 1 96 ? -11.329 -0.015 18.211 1.00 79.25 96 PRO A O 1
ATOM 771 N N . TYR A 1 97 ? -9.736 -0.756 16.826 1.00 77.44 97 TYR A N 1
ATOM 772 C CA . TYR A 1 97 ? -8.866 0.427 16.970 1.00 77.44 97 TYR A CA 1
ATOM 773 C C . TYR A 1 97 ? -9.482 1.723 16.426 1.00 77.44 97 TYR A C 1
ATOM 775 O O . TYR A 1 97 ? -9.029 2.830 16.729 1.00 77.44 97 TYR A O 1
ATOM 783 N N . TYR A 1 98 ? -10.525 1.605 15.615 1.00 81.69 98 TYR A N 1
ATOM 784 C CA . TYR A 1 98 ? -11.250 2.726 15.048 1.00 81.69 98 TYR A CA 1
ATOM 785 C C . TYR A 1 98 ? -12.326 3.260 16.007 1.00 81.69 98 TYR A C 1
ATOM 787 O O . TYR A 1 98 ? -12.644 4.449 15.959 1.00 81.69 98 TYR A O 1
ATOM 795 N N . ALA A 1 99 ? -12.780 2.436 16.960 1.00 77.06 99 ALA A N 1
ATOM 796 C CA . ALA A 1 99 ? -13.843 2.739 17.922 1.00 77.06 99 ALA A CA 1
ATOM 797 C C . ALA A 1 99 ? -13.526 3.868 18.915 1.00 77.06 99 ALA A C 1
ATOM 799 O O . ALA A 1 99 ? -14.432 4.402 19.555 1.00 77.06 99 ALA A O 1
ATOM 800 N N . PHE A 1 100 ? -12.251 4.233 19.069 1.00 73.38 100 PHE A N 1
ATOM 801 C CA . PHE A 1 100 ? -11.825 5.336 19.933 1.00 73.38 100 PHE A CA 1
ATOM 802 C C . PHE A 1 100 ? -12.157 6.693 19.285 1.00 73.38 100 PHE A C 1
ATOM 804 O O . PHE A 1 100 ? -11.280 7.364 18.747 1.00 73.38 100 PHE A O 1
ATOM 811 N N . GLU A 1 101 ? -13.438 7.069 19.267 1.00 64.25 101 GLU A N 1
ATOM 812 C CA . GLU A 1 101 ? -13.960 8.255 18.559 1.00 64.25 101 GLU A CA 1
ATOM 813 C C . GLU A 1 101 ? -13.368 9.591 19.039 1.00 64.25 101 GLU A C 1
ATOM 815 O O . GLU A 1 101 ? -13.293 10.535 18.256 1.00 64.25 101 GLU A O 1
ATOM 820 N N . ASP A 1 102 ? -12.884 9.659 20.283 1.00 69.50 102 ASP A N 1
ATOM 821 C CA . ASP A 1 102 ? -12.212 10.848 20.831 1.00 69.50 102 ASP A CA 1
ATOM 822 C C . ASP A 1 102 ? -10.895 11.168 20.082 1.00 69.50 102 ASP A C 1
ATOM 824 O O . ASP A 1 102 ? -10.360 12.275 20.164 1.00 69.50 102 ASP A O 1
ATOM 828 N N . GLU A 1 103 ? -10.364 10.206 19.321 1.00 76.75 103 GLU A N 1
ATOM 829 C CA . GLU A 1 103 ? -9.126 10.341 18.566 1.00 76.75 103 GLU A CA 1
ATOM 830 C C . GLU A 1 103 ? -9.385 10.561 17.075 1.00 76.75 103 GLU A C 1
ATOM 832 O O . GLU A 1 103 ? -9.999 9.737 16.398 1.00 76.75 103 GLU A O 1
ATOM 837 N N . LYS A 1 104 ? -8.810 11.636 16.520 1.00 84.69 104 LYS A N 1
ATOM 838 C CA . LYS A 1 104 ? -8.911 11.957 15.083 1.00 84.69 104 LYS A CA 1
ATOM 839 C C . LYS A 1 104 ? -8.108 11.018 14.175 1.00 84.69 104 LYS A C 1
ATOM 841 O O . LYS A 1 104 ? -8.297 11.054 12.961 1.00 84.69 104 LYS A O 1
ATOM 846 N N . LYS A 1 105 ? -7.188 10.228 14.734 1.00 86.56 105 LYS A N 1
ATOM 847 C CA . LYS A 1 105 ? -6.265 9.355 13.995 1.00 86.56 105 LYS A CA 1
ATOM 848 C C . LYS A 1 105 ? -6.447 7.896 14.397 1.00 86.56 105 LYS A C 1
ATOM 850 O O . LYS A 1 105 ? -6.794 7.606 15.537 1.00 86.56 105 LYS A O 1
ATOM 855 N N . VAL A 1 106 ? -6.226 6.982 13.458 1.00 83.56 106 VAL A N 1
ATOM 856 C CA . VAL A 1 106 ? -6.309 5.537 13.700 1.00 83.56 106 VAL A CA 1
ATOM 857 C C . VAL A 1 106 ? -5.042 5.055 14.412 1.00 83.56 106 VAL A C 1
ATOM 859 O O . VAL A 1 106 ? -3.931 5.392 14.006 1.00 83.56 106 VAL A O 1
ATOM 862 N N . LYS A 1 107 ? -5.200 4.232 15.454 1.00 78.50 107 LYS A N 1
ATOM 863 C CA . LYS A 1 107 ? -4.102 3.557 16.168 1.00 78.50 107 LYS A CA 1
ATOM 864 C C . LYS A 1 107 ? -4.074 2.061 15.839 1.00 78.50 107 LYS A C 1
ATOM 866 O O . LYS A 1 107 ? -4.291 1.221 16.702 1.00 78.50 107 LYS A O 1
ATOM 871 N N . CYS A 1 108 ? -3.874 1.743 14.564 1.00 82.00 108 CYS A N 1
ATOM 872 C CA . CYS A 1 108 ? -3.774 0.376 14.045 1.00 82.00 108 CYS A CA 1
ATOM 873 C C . CYS A 1 108 ? -2.360 0.142 13.508 1.00 82.00 108 CYS A C 1
ATOM 875 O O . CYS A 1 108 ? -1.751 1.083 13.012 1.00 82.00 108 CYS A O 1
ATOM 877 N N . TYR A 1 109 ? -1.856 -1.091 13.564 1.00 81.56 109 TYR A N 1
ATOM 878 C CA . TYR A 1 109 ? -0.519 -1.427 13.068 1.00 81.56 109 TYR A CA 1
ATOM 879 C C . TYR A 1 109 ? -0.353 -1.195 11.556 1.00 81.56 109 TYR A C 1
ATOM 881 O O . TYR A 1 109 ? 0.713 -0.789 11.114 1.00 81.56 109 TYR A O 1
ATOM 889 N N . ALA A 1 110 ? -1.409 -1.398 10.762 1.00 84.12 110 ALA A N 1
ATOM 890 C CA . ALA A 1 110 ? -1.327 -1.278 9.304 1.00 84.12 110 ALA A CA 1
ATOM 891 C C . ALA A 1 110 ? -1.363 0.178 8.810 1.00 84.12 110 ALA A C 1
ATOM 893 O O . ALA A 1 110 ? -0.676 0.533 7.861 1.00 84.12 110 ALA A O 1
ATOM 894 N N . ASN A 1 111 ? -2.152 1.027 9.473 1.00 86.81 111 ASN A N 1
ATOM 895 C CA . ASN A 1 111 ? -2.453 2.394 9.037 1.00 86.81 111 ASN A CA 1
ATOM 896 C C . ASN A 1 111 ? -2.330 3.388 10.203 1.00 86.81 111 ASN A C 1
ATOM 898 O O . ASN A 1 111 ? -3.198 4.230 10.449 1.00 86.81 111 ASN A O 1
ATOM 902 N N . TYR A 1 112 ? -1.266 3.253 10.992 1.00 85.94 112 TYR A N 1
ATOM 903 C CA . TYR A 1 112 ? -1.063 4.093 12.166 1.00 85.94 112 TYR A CA 1
ATOM 904 C C . TYR A 1 112 ? -0.970 5.575 11.776 1.00 85.94 112 TYR A C 1
ATOM 906 O O . TYR A 1 112 ? -0.162 5.965 10.937 1.00 85.94 112 TYR A O 1
ATOM 914 N N . GLY A 1 113 ? -1.767 6.424 12.424 1.00 84.88 113 GLY A N 1
ATOM 915 C CA . GLY A 1 113 ? -1.685 7.874 12.268 1.00 84.88 113 GLY A CA 1
ATOM 916 C C . GLY A 1 113 ? -2.494 8.467 11.110 1.00 84.88 113 GLY A C 1
ATOM 917 O O . GLY A 1 113 ? -2.567 9.698 11.035 1.00 84.88 113 GLY A O 1
ATOM 918 N N . ILE A 1 114 ? -3.142 7.651 10.267 1.00 88.88 114 ILE A N 1
ATOM 919 C CA . ILE A 1 114 ? -4.064 8.159 9.237 1.00 88.88 114 ILE A CA 1
ATOM 920 C C . ILE A 1 114 ? -5.298 8.783 9.891 1.00 88.88 114 ILE A C 1
ATOM 922 O O . ILE A 1 114 ? -5.727 8.355 10.968 1.00 88.88 114 ILE A O 1
ATOM 926 N N . TYR A 1 115 ? -5.890 9.792 9.252 1.00 90.75 115 TYR A N 1
ATOM 927 C CA . TYR A 1 115 ? -7.092 10.426 9.790 1.00 90.75 115 TYR A CA 1
ATOM 928 C C . TYR A 1 115 ? -8.304 9.502 9.669 1.00 90.75 115 TYR A C 1
ATOM 930 O O . TYR A 1 115 ? -8.463 8.790 8.679 1.00 90.75 115 TYR A O 1
ATOM 938 N N . LYS A 1 116 ? -9.181 9.533 10.670 1.00 89.81 116 LYS A N 1
ATOM 939 C CA . LYS A 1 116 ? -10.475 8.847 10.637 1.00 89.81 116 LYS A CA 1
ATOM 940 C C . LYS A 1 116 ? -11.431 9.619 9.730 1.00 89.81 116 LYS A C 1
ATOM 942 O O . LYS A 1 116 ? -11.883 10.698 10.102 1.00 89.81 116 LYS A O 1
ATOM 947 N N . ALA A 1 117 ? -11.708 9.089 8.541 1.00 89.81 117 ALA A N 1
ATOM 948 C CA . ALA A 1 117 ? -12.586 9.737 7.562 1.00 89.81 117 ALA A CA 1
ATOM 949 C C . ALA A 1 117 ? -14.059 9.307 7.703 1.00 89.81 117 ALA A C 1
ATOM 951 O O . ALA A 1 117 ? -14.959 10.008 7.245 1.00 89.81 117 ALA A O 1
ATOM 952 N N . TRP A 1 118 ? -14.310 8.171 8.357 1.00 91.12 118 TRP A N 1
ATOM 953 C CA . TRP A 1 118 ? -15.630 7.546 8.490 1.00 91.12 118 TRP A CA 1
ATOM 954 C C . TRP A 1 118 ? -16.012 7.306 9.951 1.00 91.12 118 TRP A C 1
ATOM 956 O O . TRP A 1 118 ? -15.210 7.531 10.856 1.00 91.12 118 TRP A O 1
ATOM 966 N N . LYS A 1 119 ? -17.247 6.858 10.191 1.00 89.38 119 LYS A N 1
ATOM 967 C CA . LYS A 1 119 ? -17.707 6.427 11.520 1.00 89.38 119 LYS A CA 1
ATOM 968 C C . LYS A 1 119 ? -17.312 4.973 11.772 1.00 89.38 119 LYS A C 1
ATOM 970 O O . LYS A 1 119 ? -17.141 4.212 10.826 1.00 89.38 119 LYS A O 1
ATOM 975 N N . TYR A 1 120 ? -17.182 4.612 13.044 1.00 88.31 120 TYR A N 1
ATOM 976 C CA . TYR A 1 120 ? -16.953 3.230 13.451 1.00 88.31 120 TYR A CA 1
ATOM 977 C C . TYR A 1 120 ? -18.175 2.358 13.124 1.00 88.31 120 TYR A C 1
ATOM 979 O O . TYR A 1 120 ? -19.294 2.713 13.503 1.00 88.31 120 TYR A O 1
ATOM 987 N N . ASP A 1 121 ? -17.954 1.225 12.459 1.00 89.31 121 ASP A N 1
ATOM 988 C CA . ASP A 1 121 ? -18.969 0.219 12.139 1.00 89.31 121 AS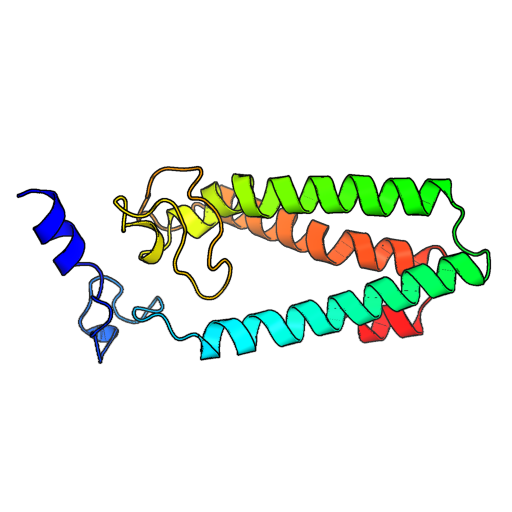P A CA 1
ATOM 989 C C . ASP A 1 121 ? -18.436 -1.165 12.528 1.00 89.31 121 ASP A C 1
ATOM 991 O O . ASP A 1 121 ? -17.661 -1.735 11.788 1.00 89.31 121 ASP A O 1
ATOM 995 N N . PRO A 1 122 ? -18.794 -1.737 13.687 1.00 83.81 122 PRO A N 1
ATOM 996 C CA . PRO A 1 122 ? -18.215 -2.996 14.162 1.00 83.81 122 PRO A CA 1
ATOM 997 C C . PRO A 1 122 ? -18.681 -4.244 13.391 1.00 83.81 122 PRO A C 1
ATOM 999 O O . PRO A 1 122 ? -18.345 -5.363 13.796 1.00 83.81 122 PRO A O 1
ATOM 1002 N N . ALA A 1 123 ? -19.517 -4.098 12.361 1.00 88.38 123 ALA A N 1
ATOM 1003 C CA . ALA A 1 123 ? -19.976 -5.229 11.573 1.00 88.38 123 ALA A CA 1
ATOM 1004 C C . ALA A 1 123 ? -18.795 -5.933 10.872 1.00 88.38 123 ALA A C 1
ATOM 1006 O O . ALA A 1 123 ? -17.770 -5.332 10.571 1.00 88.38 123 ALA A O 1
ATOM 1007 N N . PRO A 1 124 ? -18.881 -7.242 10.597 1.00 87.94 124 PRO A N 1
ATOM 1008 C CA . PRO A 1 124 ? -17.913 -7.864 9.710 1.00 87.94 124 PRO A CA 1
ATOM 1009 C C . PRO A 1 124 ? -18.090 -7.308 8.294 1.00 87.94 124 PRO A C 1
ATOM 1011 O O . PRO A 1 124 ? -19.221 -7.196 7.820 1.00 87.94 124 PRO A O 1
ATOM 1014 N N . MET A 1 125 ? -16.977 -7.074 7.590 1.00 93.00 125 MET A N 1
ATOM 1015 C CA . MET A 1 125 ? -17.008 -6.660 6.183 1.00 93.00 125 MET A CA 1
ATOM 1016 C C . MET A 1 125 ? -17.975 -7.518 5.363 1.00 93.00 125 MET A C 1
ATOM 1018 O O . MET A 1 125 ? -17.877 -8.758 5.323 1.00 93.00 125 MET A O 1
ATOM 1022 N N . SER A 1 126 ? -18.869 -6.842 4.653 1.00 95.81 126 SER A N 1
ATOM 1023 C CA . SER A 1 126 ? -19.762 -7.448 3.678 1.00 95.81 126 SER A CA 1
ATOM 1024 C C . SER A 1 126 ? -18.974 -8.099 2.535 1.00 95.81 126 SER A C 1
ATOM 1026 O O . SER A 1 126 ? -17.794 -7.824 2.300 1.00 95.81 126 SER A O 1
ATOM 1028 N N . ARG A 1 127 ? -19.632 -8.975 1.764 1.00 96.94 127 ARG A N 1
ATOM 1029 C CA . ARG A 1 127 ? -19.006 -9.576 0.571 1.00 96.94 127 ARG A CA 1
ATOM 1030 C C . ARG A 1 127 ? -18.558 -8.515 -0.437 1.00 96.94 127 ARG A C 1
ATOM 1032 O O . ARG A 1 127 ? -17.488 -8.658 -1.016 1.00 96.94 127 ARG A O 1
ATOM 1039 N N . SER A 1 128 ? -19.349 -7.456 -0.609 1.00 97.25 128 SER A N 1
ATOM 1040 C CA . SER A 1 128 ? -19.013 -6.351 -1.510 1.00 97.25 12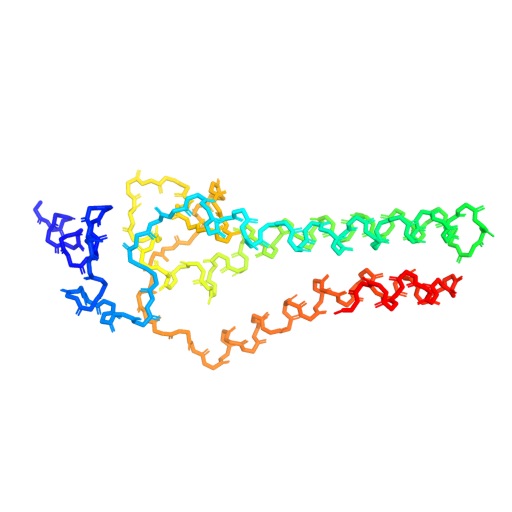8 SER A CA 1
ATOM 1041 C C . SER A 1 128 ? -17.749 -5.619 -1.059 1.00 97.25 128 SER A C 1
ATOM 1043 O O . SER A 1 128 ? -16.857 -5.397 -1.870 1.00 97.25 128 SER A O 1
ATOM 1045 N N . GLU A 1 129 ? -17.634 -5.283 0.228 1.00 96.94 129 GLU A N 1
ATOM 1046 C CA . GLU A 1 129 ? -16.448 -4.602 0.772 1.00 96.94 129 GLU A CA 1
ATOM 1047 C C . GLU A 1 129 ? -15.187 -5.453 0.634 1.00 96.94 129 GLU A C 1
ATOM 1049 O O . GLU A 1 129 ? -14.149 -4.946 0.220 1.00 96.94 129 GLU A O 1
ATOM 1054 N N . LYS A 1 130 ? -15.285 -6.766 0.877 1.00 97.00 130 LYS A N 1
ATOM 1055 C CA . LYS A 1 130 ? -14.163 -7.692 0.663 1.00 97.00 130 LYS A CA 1
ATOM 1056 C C . LYS A 1 130 ? -13.687 -7.693 -0.788 1.00 97.00 130 LYS A C 1
ATOM 1058 O O . LYS A 1 130 ? -12.487 -7.633 -1.032 1.00 97.00 130 LYS A O 1
ATOM 1063 N N . ILE A 1 131 ? -14.616 -7.740 -1.746 1.00 98.06 131 ILE A N 1
ATOM 1064 C CA . ILE A 1 131 ? -14.283 -7.686 -3.177 1.00 98.06 131 ILE A CA 1
ATOM 1065 C C . ILE A 1 131 ? -13.613 -6.350 -3.516 1.00 98.06 131 ILE A C 1
ATOM 1067 O O . ILE A 1 131 ? -12.574 -6.339 -4.169 1.00 98.06 131 ILE A O 1
ATOM 1071 N N . GLN A 1 132 ? -14.162 -5.231 -3.039 1.00 98.06 132 GLN A N 1
ATOM 1072 C CA . GLN A 1 132 ? -13.585 -3.902 -3.263 1.00 98.06 132 GLN A CA 1
ATOM 1073 C C . GLN A 1 132 ? -12.176 -3.778 -2.676 1.00 98.06 132 GLN A C 1
ATOM 1075 O O . GLN A 1 132 ? -11.299 -3.209 -3.321 1.00 98.06 132 GLN A O 1
ATOM 1080 N N . PHE A 1 133 ? -11.946 -4.334 -1.486 1.00 97.00 133 PHE A N 1
ATOM 1081 C CA . PHE A 1 133 ? -10.628 -4.354 -0.865 1.00 97.00 133 PHE A CA 1
ATOM 1082 C C . PHE A 1 133 ? -9.632 -5.171 -1.693 1.00 97.00 133 PHE A C 1
ATOM 1084 O O . PHE A 1 133 ? -8.550 -4.678 -1.993 1.00 97.00 133 PHE A O 1
ATOM 1091 N N . ILE A 1 134 ? -10.017 -6.371 -2.144 1.00 97.62 134 ILE A N 1
ATOM 1092 C CA . ILE A 1 134 ? -9.173 -7.211 -3.008 1.00 97.62 134 ILE A CA 1
ATOM 1093 C C . ILE A 1 134 ? -8.830 -6.483 -4.312 1.00 97.62 134 ILE A C 1
ATOM 1095 O O . ILE A 1 134 ? -7.668 -6.474 -4.708 1.00 97.62 134 ILE A O 1
ATOM 1099 N N . ILE A 1 135 ? -9.807 -5.839 -4.958 1.00 98.00 135 ILE A N 1
ATOM 1100 C CA . ILE A 1 135 ? -9.576 -5.051 -6.177 1.00 98.00 135 ILE A CA 1
ATOM 1101 C C . ILE A 1 135 ? -8.606 -3.899 -5.895 1.00 98.00 135 ILE A C 1
ATOM 1103 O O . ILE A 1 135 ? -7.672 -3.687 -6.661 1.00 98.00 135 ILE A O 1
ATOM 1107 N N . GLY A 1 136 ? -8.785 -3.180 -4.786 1.00 97.38 136 GLY A N 1
ATOM 1108 C CA . GLY A 1 136 ? -7.878 -2.103 -4.394 1.00 97.38 136 GLY A CA 1
ATOM 1109 C C . GLY A 1 136 ? -6.445 -2.593 -4.170 1.00 97.38 136 GLY A C 1
ATOM 1110 O O . GLY A 1 136 ? -5.496 -2.033 -4.714 1.00 97.38 136 GLY A O 1
ATOM 1111 N N . ILE A 1 137 ? -6.261 -3.696 -3.447 1.00 95.56 137 ILE A N 1
ATOM 1112 C CA . ILE A 1 137 ? -4.929 -4.286 -3.264 1.00 95.56 137 ILE A CA 1
ATOM 1113 C C . ILE A 1 137 ? -4.346 -4.774 -4.599 1.00 95.56 137 ILE A C 1
ATOM 1115 O O . ILE A 1 137 ? -3.168 -4.551 -4.869 1.00 95.56 137 ILE A O 1
ATOM 1119 N N . ALA A 1 138 ? -5.161 -5.362 -5.477 1.00 96.81 138 ALA A N 1
ATOM 1120 C CA . ALA A 1 138 ? -4.717 -5.777 -6.804 1.00 96.81 138 ALA A CA 1
ATOM 1121 C C . ALA A 1 138 ? -4.256 -4.587 -7.662 1.00 96.81 138 ALA A C 1
ATOM 1123 O O . ALA A 1 138 ? -3.254 -4.698 -8.359 1.00 96.81 138 ALA A O 1
ATOM 1124 N N . ILE A 1 139 ? -4.933 -3.437 -7.586 1.00 97.06 139 ILE A N 1
ATOM 1125 C CA . ILE A 1 139 ? -4.517 -2.201 -8.270 1.00 97.06 139 ILE A CA 1
ATOM 1126 C C . ILE A 1 139 ? -3.231 -1.641 -7.647 1.00 97.06 139 ILE A C 1
ATOM 1128 O O . ILE A 1 139 ? -2.308 -1.275 -8.373 1.00 97.06 139 ILE A O 1
ATOM 1132 N N . PHE A 1 140 ? -3.155 -1.614 -6.312 1.00 95.62 140 PHE A N 1
ATOM 1133 C CA . PHE A 1 140 ? -1.989 -1.157 -5.552 1.00 95.62 140 PHE A CA 1
ATOM 1134 C C . PHE A 1 140 ? -0.719 -1.918 -5.951 1.00 95.62 140 PHE A C 1
ATOM 1136 O O . PHE A 1 140 ? 0.294 -1.299 -6.255 1.00 95.62 140 PHE A O 1
ATOM 1143 N N . ILE A 1 141 ? -0.790 -3.249 -6.013 1.00 94.94 141 ILE A N 1
ATOM 1144 C CA . ILE A 1 141 ? 0.341 -4.100 -6.410 1.00 94.94 141 ILE A CA 1
ATOM 1145 C C . ILE A 1 141 ? 0.539 -4.075 -7.932 1.00 94.94 141 ILE A C 1
ATOM 1147 O O . ILE A 1 141 ? 1.662 -4.014 -8.425 1.00 94.94 141 ILE A O 1
ATOM 1151 N N . GLY A 1 142 ? -0.550 -4.116 -8.699 1.00 95.44 142 GLY A N 1
ATOM 1152 C CA . GLY A 1 142 ? -0.512 -4.302 -10.146 1.00 95.44 142 GLY A CA 1
ATOM 1153 C C . GLY A 1 142 ? 0.057 -3.114 -10.917 1.00 95.44 142 GLY A C 1
ATOM 1154 O O . GLY A 1 142 ? 0.778 -3.325 -11.890 1.00 95.44 142 GLY A O 1
ATOM 1155 N N . ILE A 1 143 ? -0.222 -1.873 -10.498 1.00 95.62 143 ILE A N 1
ATOM 1156 C CA . ILE A 1 143 ? 0.244 -0.678 -11.223 1.00 95.62 143 ILE A CA 1
ATOM 1157 C C . ILE A 1 143 ? 1.782 -0.638 -11.327 1.00 95.62 143 ILE A C 1
ATOM 1159 O O . ILE A 1 143 ? 2.278 -0.580 -12.457 1.00 95.62 143 ILE A O 1
ATOM 1163 N N . PRO A 1 144 ? 2.559 -0.711 -10.225 1.00 95.44 144 PRO A N 1
ATOM 1164 C CA . PRO A 1 144 ? 4.020 -0.738 -10.308 1.00 95.44 144 PRO A CA 1
ATOM 1165 C C . PRO A 1 144 ? 4.545 -1.881 -11.184 1.00 95.44 144 PRO A C 1
ATOM 1167 O O . PRO A 1 144 ? 5.424 -1.666 -12.017 1.00 95.44 144 PRO A O 1
ATOM 1170 N N . LEU A 1 145 ? 3.961 -3.077 -11.058 1.00 96.69 145 LEU A N 1
ATOM 1171 C CA . LEU A 1 145 ? 4.373 -4.258 -11.816 1.00 96.69 145 LEU A CA 1
ATOM 1172 C C . LEU A 1 145 ? 4.174 -4.092 -13.331 1.00 96.69 145 LEU A C 1
ATOM 1174 O O . LEU A 1 145 ? 5.062 -4.443 -14.107 1.00 96.69 145 LEU A O 1
ATOM 1178 N N . ILE A 1 146 ? 3.055 -3.509 -13.771 1.00 96.25 146 ILE A N 1
ATOM 1179 C CA . ILE A 1 146 ? 2.814 -3.214 -15.194 1.00 96.25 146 ILE A CA 1
ATOM 1180 C C . ILE A 1 146 ? 3.891 -2.262 -15.733 1.00 96.25 146 ILE A C 1
ATOM 1182 O O . ILE A 1 146 ? 4.422 -2.480 -16.824 1.00 96.25 146 ILE A O 1
ATOM 1186 N N . PHE A 1 147 ? 4.267 -1.243 -14.958 1.00 96.44 147 PHE A N 1
ATOM 1187 C CA . PHE A 1 147 ? 5.299 -0.282 -15.352 1.00 96.44 147 PHE A CA 1
ATOM 1188 C C . PHE A 1 147 ? 6.721 -0.853 -15.353 1.00 96.44 147 PHE A C 1
ATOM 1190 O O . PHE A 1 147 ? 7.583 -0.287 -16.019 1.00 96.44 147 PHE A O 1
ATOM 1197 N N . LEU A 1 148 ? 6.967 -1.986 -14.690 1.00 97.62 148 LEU A N 1
ATOM 1198 C CA . LEU A 1 148 ? 8.207 -2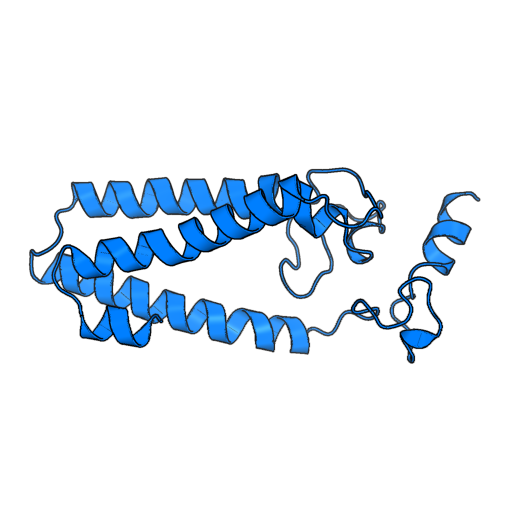.753 -14.849 1.00 97.62 148 LEU A CA 1
ATOM 1199 C C . LEU A 1 148 ? 8.215 -3.568 -16.150 1.00 97.62 148 LEU A C 1
ATOM 1201 O O . LEU A 1 148 ? 9.266 -3.737 -16.767 1.00 97.62 148 LEU A O 1
ATOM 1205 N N . LEU A 1 149 ? 7.057 -4.046 -16.612 1.00 97.06 149 LEU A N 1
ATOM 1206 C CA . LEU A 1 149 ? 6.960 -4.842 -17.840 1.00 97.06 149 LEU A CA 1
ATOM 1207 C C . LEU A 1 149 ? 7.123 -4.006 -19.116 1.00 97.06 149 LEU A C 1
ATOM 1209 O O . LEU A 1 149 ? 7.729 -4.491 -20.071 1.00 97.06 149 LEU A O 1
ATOM 1213 N N . LEU A 1 150 ? 6.640 -2.757 -19.131 1.00 95.75 150 LEU A N 1
ATOM 1214 C CA . LEU A 1 150 ? 6.756 -1.844 -20.281 1.00 95.75 150 LEU A CA 1
ATOM 1215 C C . LEU A 1 150 ? 8.212 -1.678 -20.788 1.00 95.75 150 LEU A C 1
ATOM 1217 O O . LEU A 1 150 ? 8.454 -1.938 -21.967 1.00 95.75 150 LEU A O 1
ATOM 1221 N N . PRO A 1 151 ? 9.200 -1.336 -19.934 1.00 96.06 151 PRO A N 1
ATOM 1222 C CA . PRO A 1 151 ? 10.616 -1.276 -20.299 1.00 96.06 151 PRO A CA 1
ATOM 1223 C C . PRO A 1 151 ? 11.334 -2.637 -20.249 1.00 96.06 151 PRO A C 1
ATOM 1225 O O . PRO A 1 151 ? 12.557 -2.672 -20.357 1.00 96.06 151 PRO A O 1
ATOM 1228 N N . LYS A 1 152 ? 10.616 -3.758 -20.069 1.00 97.12 152 LYS A N 1
ATOM 1229 C CA . LYS A 1 152 ? 11.180 -5.120 -19.944 1.00 97.12 152 LYS A CA 1
ATOM 1230 C C . LYS A 1 152 ? 12.102 -5.321 -18.727 1.00 97.12 152 LYS A C 1
ATOM 1232 O O . LYS A 1 152 ? 13.066 -6.085 -18.783 1.00 97.12 152 LYS A O 1
ATOM 1237 N N . MET A 1 153 ? 11.792 -4.687 -17.597 1.00 97.69 153 MET A N 1
ATOM 1238 C CA . MET A 1 153 ? 12.545 -4.799 -16.337 1.00 97.69 153 MET A CA 1
ATOM 1239 C C . MET A 1 153 ? 12.195 -6.084 -15.564 1.00 97.69 153 MET A C 1
ATOM 1241 O O . MET A 1 153 ? 11.749 -6.046 -14.418 1.00 97.69 153 MET A O 1
ATOM 1245 N N . TYR A 1 154 ? 12.411 -7.245 -16.191 1.00 97.31 154 TYR A N 1
ATOM 1246 C CA . TYR A 1 154 ? 11.969 -8.548 -15.674 1.00 97.31 154 TYR A CA 1
ATOM 1247 C C . TYR A 1 154 ? 12.599 -8.941 -14.334 1.00 97.31 154 TYR A C 1
ATOM 1249 O O . TYR A 1 154 ? 11.924 -9.535 -13.500 1.00 97.31 154 TYR A O 1
ATOM 1257 N N . ILE A 1 155 ? 13.867 -8.587 -14.094 1.00 97.56 155 ILE A N 1
ATOM 1258 C CA . ILE A 1 155 ? 14.538 -8.888 -12.817 1.00 97.56 155 ILE A CA 1
ATOM 1259 C C . ILE A 1 155 ? 13.838 -8.154 -11.668 1.00 97.56 155 ILE A C 1
ATOM 1261 O O . ILE A 1 155 ? 13.478 -8.773 -10.672 1.00 97.56 155 ILE A O 1
ATOM 1265 N N . TYR A 1 156 ? 13.580 -6.853 -11.826 1.00 97.56 156 TYR A N 1
ATOM 1266 C CA . TYR A 1 156 ? 12.867 -6.058 -10.822 1.00 97.56 156 TYR A CA 1
ATOM 1267 C C . TYR A 1 156 ? 11.428 -6.528 -10.638 1.00 97.56 156 TYR A C 1
ATOM 1269 O O . TYR A 1 156 ? 10.938 -6.529 -9.514 1.00 97.56 156 TYR A O 1
ATOM 1277 N N . PHE A 1 157 ? 10.767 -6.946 -11.723 1.00 97.19 157 PHE A N 1
ATOM 1278 C CA . PHE A 1 157 ? 9.428 -7.525 -11.668 1.00 97.19 157 PHE A CA 1
ATOM 1279 C C . PHE A 1 157 ? 9.407 -8.778 -10.790 1.00 97.19 157 PHE A C 1
ATOM 1281 O O . PHE A 1 157 ? 8.618 -8.833 -9.858 1.00 97.19 157 PHE A O 1
ATOM 1288 N N . ILE A 1 158 ? 10.313 -9.736 -11.024 1.00 96.69 158 ILE A N 1
ATOM 1289 C CA . ILE A 1 158 ? 10.395 -10.981 -10.242 1.00 96.69 158 ILE A CA 1
ATOM 1290 C C . ILE A 1 158 ? 10.721 -10.697 -8.773 1.00 96.69 158 ILE A C 1
ATOM 1292 O O . ILE A 1 158 ? 10.130 -11.309 -7.894 1.00 96.69 158 ILE A O 1
ATOM 1296 N N . LEU A 1 159 ? 11.629 -9.757 -8.500 1.00 96.00 159 LEU A N 1
ATOM 1297 C CA . LEU A 1 159 ? 11.977 -9.362 -7.131 1.00 96.00 159 LEU A CA 1
ATOM 1298 C C . LEU A 1 159 ? 10.857 -8.594 -6.406 1.00 96.00 159 LEU A C 1
ATOM 1300 O O . LEU A 1 159 ? 10.958 -8.387 -5.200 1.00 96.00 159 LEU A O 1
ATOM 1304 N N . SER A 1 160 ? 9.834 -8.135 -7.132 1.00 94.12 160 SER A N 1
ATOM 1305 C CA . SER A 1 160 ? 8.691 -7.393 -6.584 1.00 94.12 160 SER A CA 1
ATOM 1306 C C . SER A 1 160 ? 7.427 -8.253 -6.416 1.00 94.12 160 SER A C 1
ATOM 1308 O O . SER A 1 160 ? 6.388 -7.703 -6.048 1.00 94.12 160 SER A O 1
ATOM 1310 N N . LEU A 1 161 ? 7.495 -9.558 -6.713 1.00 91.38 161 LEU A N 1
ATOM 1311 C CA . LEU A 1 161 ? 6.431 -10.546 -6.477 1.00 91.38 161 LEU A CA 1
ATOM 1312 C C . LEU A 1 161 ? 6.592 -11.210 -5.106 1.00 91.38 161 LEU A C 1
ATOM 1314 O O . LEU A 1 161 ? 5.545 -11.434 -4.459 1.00 91.38 161 LEU A O 1
#

pLDDT: mean 85.59, std 15.22, range [35.62, 98.06]

Foldseek 3Di:
DVLVVLVVQQQDQPDPDPCPHPCNPVDDRHFDLVLLCVQVVLVVVLVVLLVVLLVVLVVVVLDDPVRVCCLVVVLVVLCCCCLQPQCLVQPVLLDSQQSPVVDQFGRHSHGGGHGNPDHRDVDPGDPVSVVVVVVSVCCNLVSSLVSSPSSPVVVSNVVSD

Sequence (161 aa):
MKNENRRQNICNIEATNCHKCSVNGKLMCKFDIKDTIYFVIPVLSVWIISVAGILHGFISGGLNTLQLIFLFSSYIGYLAFFFQVWENKILCSHCPYYAFEDEKKVKCYANYGIYKAWKYDPAPMSRSEKIQFIIGIAIFIGIPLIFLLLPKMYIYFILSL

Secondary structure (DSSP, 8-state):
-HHHHHHHHS--TT-S-GGGSTTTTSS--S--HHHHHHHHHHHHHHHHHHHHHHHHHHHTTSS-HHHHHHHHHHHHHHHHHIIIIIHHHHTGGGSGGG--TT-SB---SSSTT-B--S----SPPPHHHHHHHHHHHHHHHHHHHHHHHTTT-HHHHHHT-

Radius of gyration: 19.22 Å; chains: 1; bounding box: 40×26×53 Å